Protein AF-A0A7Y5X419-F1 (afdb_monomer_lite)

Sequence (91 aa):
TLMQNGSEVEIDSRSSDAIAVAVRAQAPIYAADEVIEESAIEMEGDEVNEEEIVDQFKRFLDEVSAEDFVEAEVEGDVEDAAAEEEEEEDR

Radius of gyration: 20.23 Å; chains: 1; bounding box: 60×31×44 Å

Foldseek 3Di:
DDQDPNDDDDDDDDPVVVVVVCVVVVHDDDDDPVCCVPPNDDDDDDPPPPVVVVVVVVVVVVPDDPVVVVPPPDPDPPPPPDDDDDDDDDD

Secondary structure (DSSP, 8-state):
-EEETTEEE-----HHHHHHHHHHHT------HHHHHHH------S---HHHHHHHHHHHHHH--SGGGTS--------------------

Structure (mmCIF, N/CA/C/O backbone):
data_AF-A0A7Y5X419-F1
#
_entry.id   AF-A0A7Y5X419-F1
#
loop_
_atom_site.group_PDB
_atom_site.id
_atom_site.type_symbol
_atom_site.label_atom_id
_atom_site.label_alt_id
_atom_site.label_comp_id
_atom_site.label_asym_id
_atom_site.label_entity_id
_atom_site.label_seq_id
_atom_site.pdbx_PDB_ins_code
_atom_site.Cartn_x
_atom_site.Cartn_y
_atom_site.Cartn_z
_atom_site.occupancy
_atom_site.B_iso_or_equiv
_atom_site.auth_seq_id
_atom_site.auth_comp_id
_atom_site.auth_asym_id
_atom_site.auth_atom_id
_atom_site.pdbx_PDB_model_num
ATOM 1 N N . THR A 1 1 ? -10.194 -0.702 6.511 1.00 81.25 1 THR A N 1
ATOM 2 C CA . THR A 1 1 ? -11.540 -0.589 7.115 1.00 81.25 1 THR A CA 1
ATOM 3 C C . THR A 1 1 ? -12.304 0.558 6.467 1.00 81.25 1 THR A C 1
ATOM 5 O O . THR A 1 1 ? -11.699 1.371 5.775 1.00 81.25 1 THR A O 1
ATOM 8 N N . LEU A 1 2 ? -13.630 0.616 6.617 1.00 86.94 2 LEU A N 1
ATOM 9 C CA . LEU A 1 2 ? -14.490 1.651 6.032 1.00 86.94 2 LEU A CA 1
ATOM 10 C C . LEU A 1 2 ? -15.393 2.261 7.110 1.00 86.94 2 LEU A C 1
ATOM 12 O O . LEU A 1 2 ? -15.959 1.542 7.930 1.00 86.94 2 LEU A O 1
ATOM 16 N N . MET A 1 3 ? -15.544 3.587 7.103 1.00 88.44 3 MET A N 1
ATOM 17 C CA . MET A 1 3 ? -16.420 4.291 8.043 1.00 88.44 3 MET A CA 1
ATOM 18 C C . MET A 1 3 ? -17.861 4.278 7.536 1.00 88.44 3 MET A C 1
ATOM 20 O O . MET A 1 3 ? -18.193 4.943 6.555 1.00 88.44 3 MET A O 1
ATOM 24 N N . GLN A 1 4 ? -18.737 3.554 8.228 1.00 88.31 4 GLN A N 1
ATOM 25 C CA . GLN A 1 4 ? -20.165 3.503 7.936 1.00 88.31 4 GLN A CA 1
ATOM 26 C C . GLN A 1 4 ? -20.956 3.929 9.175 1.00 88.31 4 GLN A C 1
ATOM 28 O O . GLN A 1 4 ? -20.844 3.327 10.237 1.00 88.31 4 GLN A O 1
ATOM 33 N N . ASN A 1 5 ? -21.776 4.980 9.053 1.00 90.06 5 ASN A N 1
ATOM 34 C CA . ASN A 1 5 ? -22.632 5.486 10.139 1.00 90.06 5 ASN A CA 1
ATOM 35 C C . ASN A 1 5 ? -21.882 5.804 11.451 1.00 90.06 5 ASN A C 1
ATOM 37 O O . ASN A 1 5 ? -22.433 5.659 12.539 1.00 90.06 5 ASN A O 1
ATOM 41 N N . GLY A 1 6 ? -20.621 6.237 11.352 1.00 89.62 6 GLY A N 1
ATOM 42 C CA . GLY A 1 6 ? -19.774 6.537 12.512 1.00 89.62 6 GLY A CA 1
ATOM 43 C C . GLY A 1 6 ? -19.143 5.311 13.178 1.00 89.62 6 GLY A C 1
ATOM 44 O O . GLY A 1 6 ? -18.483 5.461 14.201 1.00 89.62 6 GLY A O 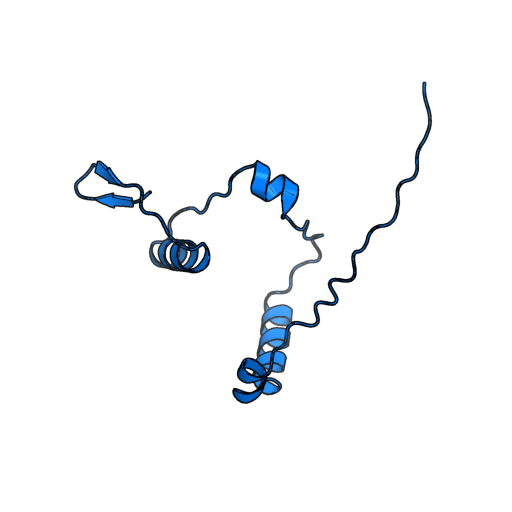1
ATOM 45 N N . SER A 1 7 ? -19.316 4.118 12.611 1.00 90.19 7 SER A N 1
ATOM 46 C CA . SER A 1 7 ? -18.631 2.897 13.031 1.00 90.19 7 SER A CA 1
ATOM 47 C C . SER A 1 7 ? -17.638 2.445 11.970 1.00 90.19 7 SER A C 1
ATOM 49 O O . SER A 1 7 ? -17.869 2.599 10.770 1.00 90.19 7 SER A O 1
ATOM 51 N N . GLU A 1 8 ? -16.526 1.893 12.432 1.00 92.50 8 GLU A N 1
ATOM 52 C CA . GLU A 1 8 ? -15.522 1.278 11.579 1.00 92.50 8 GLU A CA 1
ATOM 53 C C . GLU A 1 8 ? -15.945 -0.153 11.237 1.00 92.50 8 GLU A C 1
ATOM 55 O O . GLU A 1 8 ? -16.355 -0.917 12.113 1.00 92.50 8 GLU A O 1
ATOM 60 N N . VAL A 1 9 ? -15.879 -0.500 9.954 1.00 94.19 9 VAL A N 1
ATOM 61 C CA . VAL A 1 9 ? -16.239 -1.823 9.444 1.00 94.19 9 VAL A CA 1
ATOM 62 C C . VAL A 1 9 ? -15.048 -2.417 8.704 1.00 94.19 9 VAL A C 1
ATOM 64 O O . VAL A 1 9 ? -14.466 -1.787 7.816 1.00 94.19 9 VAL A O 1
ATOM 67 N N . GLU A 1 10 ? -14.691 -3.643 9.063 1.00 94.12 10 GLU A N 1
ATOM 68 C CA . GLU A 1 10 ? -13.715 -4.443 8.333 1.00 94.12 10 GLU A CA 1
ATOM 69 C C . GLU A 1 10 ? -14.422 -5.248 7.240 1.00 94.12 10 GLU A C 1
ATOM 71 O O . GLU A 1 10 ? -15.496 -5.810 7.460 1.00 94.12 10 GLU A O 1
ATOM 76 N N . ILE A 1 11 ? -13.847 -5.241 6.040 1.00 92.62 11 ILE A N 1
ATOM 77 C CA . ILE A 1 11 ? -14.405 -5.896 4.860 1.00 92.62 11 ILE A CA 1
ATOM 78 C C . ILE A 1 11 ? -13.259 -6.633 4.184 1.00 92.62 11 ILE A C 1
ATOM 80 O O . ILE A 1 11 ? -12.266 -6.006 3.813 1.00 92.62 11 ILE A O 1
ATOM 84 N N . ASP A 1 12 ? -13.419 -7.942 4.023 1.00 95.62 12 ASP A N 1
ATOM 85 C CA . ASP A 1 12 ? -12.493 -8.758 3.249 1.00 95.62 12 ASP A CA 1
ATOM 86 C C . ASP A 1 12 ? -12.577 -8.391 1.760 1.00 95.62 12 ASP A C 1
ATOM 88 O O . ASP A 1 12 ? -13.663 -8.181 1.209 1.00 95.62 12 ASP A O 1
ATOM 92 N N . SER A 1 13 ? -11.424 -8.262 1.116 1.00 94.56 13 SER A N 1
ATOM 93 C CA . SER A 1 13 ? -11.308 -7.802 -0.263 1.00 94.56 13 SER A CA 1
ATOM 94 C C . SER A 1 13 ? -10.016 -8.310 -0.875 1.00 94.56 13 SER A C 1
ATOM 96 O O . SER A 1 13 ? -8.977 -8.369 -0.221 1.00 94.56 13 SER A O 1
ATOM 98 N N . ARG A 1 14 ? -10.043 -8.557 -2.186 1.00 95.81 14 ARG A N 1
ATOM 99 C CA . ARG A 1 14 ? -8.804 -8.695 -2.955 1.00 95.81 14 ARG A CA 1
ATOM 100 C C . ARG A 1 14 ? -8.036 -7.373 -2.935 1.00 95.81 14 ARG A C 1
ATOM 102 O O . ARG A 1 14 ? -8.645 -6.298 -2.864 1.00 95.81 14 ARG A O 1
ATOM 109 N N . SER A 1 15 ? -6.716 -7.458 -3.069 1.00 93.56 15 SER A N 1
ATOM 110 C CA . SER A 1 15 ? -5.817 -6.299 -3.104 1.00 93.56 15 SER A CA 1
ATOM 111 C C . SER A 1 15 ? -6.184 -5.305 -4.213 1.00 93.56 15 SER A C 1
ATOM 113 O O . SER A 1 15 ? -6.242 -4.102 -3.965 1.00 93.56 15 SER A O 1
ATOM 115 N N . SER A 1 16 ? -6.532 -5.792 -5.409 1.00 96.62 16 SER A N 1
ATOM 116 C CA . SER A 1 16 ? -6.921 -4.945 -6.546 1.00 96.62 16 SER A CA 1
ATOM 117 C C . SER A 1 16 ? -8.169 -4.100 -6.272 1.00 96.62 16 SER A C 1
ATOM 119 O O . SER A 1 16 ? -8.187 -2.905 -6.568 1.00 96.62 16 SER A O 1
ATOM 121 N N . ASP A 1 17 ? -9.198 -4.692 -5.666 1.00 96.50 17 ASP A N 1
ATOM 122 C CA . ASP A 1 17 ? -10.445 -4.001 -5.337 1.00 96.50 17 ASP A CA 1
ATOM 123 C C . ASP A 1 17 ? -10.223 -2.967 -4.214 1.00 96.50 17 ASP A C 1
ATOM 125 O O . ASP A 1 17 ? -10.710 -1.836 -4.306 1.00 96.50 17 ASP A O 1
ATOM 129 N N . ALA A 1 18 ? -9.417 -3.308 -3.199 1.00 94.50 18 ALA A N 1
ATOM 130 C CA . ALA A 1 18 ? -9.077 -2.409 -2.095 1.00 94.50 18 ALA A CA 1
ATOM 131 C C . ALA A 1 18 ? -8.327 -1.155 -2.580 1.00 94.50 18 ALA A C 1
ATOM 133 O O . ALA A 1 18 ? -8.708 -0.034 -2.231 1.00 94.50 18 ALA A O 1
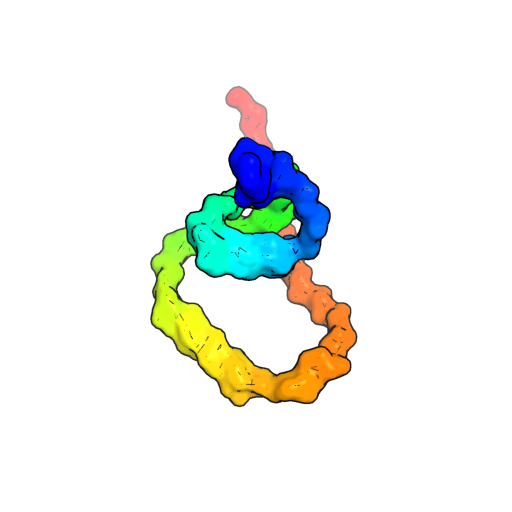ATOM 134 N N . ILE A 1 19 ? -7.325 -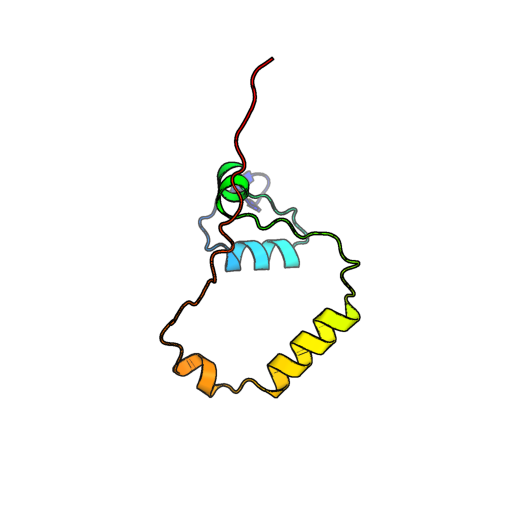1.330 -3.449 1.00 95.50 19 ILE A N 1
ATOM 135 C CA . ILE A 1 19 ? -6.582 -0.224 -4.073 1.00 95.50 19 ILE A CA 1
ATOM 136 C C . ILE A 1 19 ? -7.528 0.650 -4.897 1.00 95.50 19 ILE A C 1
ATOM 138 O O . ILE A 1 19 ? -7.539 1.874 -4.764 1.00 95.50 19 ILE A O 1
ATOM 142 N N . ALA A 1 20 ? -8.370 0.032 -5.727 1.00 96.19 20 ALA A N 1
ATOM 143 C CA . ALA A 1 20 ? -9.266 0.757 -6.614 1.00 96.19 20 ALA A CA 1
ATOM 144 C C . ALA A 1 20 ? -10.283 1.620 -5.838 1.00 96.19 20 ALA A C 1
ATOM 146 O O . ALA A 1 20 ? -10.655 2.709 -6.291 1.00 96.19 20 ALA A O 1
ATOM 147 N N . VAL A 1 21 ? -10.743 1.153 -4.674 1.00 94.75 21 VAL A N 1
ATOM 148 C CA . VAL A 1 21 ? -11.591 1.940 -3.769 1.00 94.75 21 VAL A CA 1
ATOM 149 C C . VAL A 1 21 ? -10.789 3.061 -3.109 1.00 94.75 21 VAL A C 1
ATOM 151 O O . VAL A 1 21 ? -11.240 4.207 -3.146 1.00 94.75 21 VAL A O 1
ATOM 154 N N . ALA A 1 22 ? -9.606 2.764 -2.561 1.00 95.06 22 ALA A N 1
ATOM 155 C CA . ALA A 1 22 ? -8.766 3.747 -1.880 1.00 95.06 22 ALA A CA 1
ATOM 156 C C . ALA A 1 22 ? -8.404 4.928 -2.793 1.00 95.06 22 ALA A C 1
ATOM 158 O O . ALA A 1 22 ? -8.597 6.078 -2.405 1.00 95.06 22 ALA A O 1
ATOM 159 N N . VAL A 1 23 ? -8.004 4.658 -4.040 1.00 96.44 23 VAL A N 1
ATOM 160 C CA . VAL A 1 23 ? -7.679 5.690 -5.040 1.00 96.44 23 VAL A CA 1
ATOM 161 C C . VAL A 1 23 ? -8.881 6.593 -5.328 1.00 96.44 23 VAL A C 1
ATOM 163 O O . VAL A 1 23 ? -8.758 7.817 -5.317 1.00 96.44 23 VAL A O 1
ATOM 166 N N . ARG A 1 24 ? -10.073 6.019 -5.547 1.00 95.56 24 ARG A N 1
ATOM 167 C CA . ARG A 1 24 ? -11.288 6.810 -5.829 1.00 95.56 24 ARG A CA 1
ATOM 168 C C . ARG A 1 24 ? -11.746 7.633 -4.630 1.00 95.56 24 ARG A C 1
ATOM 170 O O . ARG A 1 24 ? -12.267 8.730 -4.812 1.00 95.56 24 ARG A O 1
ATOM 177 N N . ALA A 1 25 ? -11.573 7.096 -3.427 1.00 94.50 25 ALA A N 1
ATOM 178 C CA . ALA A 1 25 ? -11.935 7.758 -2.182 1.00 94.50 25 ALA A CA 1
ATOM 179 C C . ALA A 1 25 ? -10.845 8.711 -1.662 1.00 94.50 25 ALA A C 1
ATOM 181 O O . ALA A 1 25 ? -11.091 9.405 -0.679 1.00 94.50 25 ALA A O 1
ATOM 182 N N . GLN A 1 26 ? -9.667 8.743 -2.300 1.00 94.50 26 GLN A N 1
ATOM 183 C CA . GLN A 1 26 ? -8.472 9.446 -1.815 1.00 94.50 26 GLN A CA 1
ATOM 184 C C . GLN A 1 26 ? -8.113 9.040 -0.376 1.00 94.50 26 GLN A C 1
ATOM 186 O O . GLN A 1 26 ? -7.711 9.861 0.448 1.00 94.50 26 GLN A O 1
ATOM 191 N N . ALA A 1 27 ? -8.309 7.760 -0.063 1.00 93.38 27 ALA A N 1
ATOM 192 C CA . ALA A 1 27 ? -7.975 7.200 1.232 1.00 93.38 27 ALA A CA 1
ATOM 193 C C . ALA A 1 27 ? -6.482 6.830 1.280 1.00 93.38 27 ALA A C 1
ATOM 195 O O . ALA A 1 27 ? -5.931 6.398 0.263 1.00 93.38 27 ALA A O 1
ATOM 196 N N . PRO A 1 28 ? -5.825 6.964 2.444 1.00 93.69 28 PRO A N 1
ATOM 197 C CA . PRO A 1 28 ? -4.459 6.491 2.618 1.00 93.69 28 PRO A CA 1
ATOM 198 C C . PRO A 1 28 ? -4.380 4.969 2.440 1.00 93.69 28 PRO A C 1
ATOM 200 O O . PRO A 1 28 ? -5.292 4.236 2.834 1.00 93.69 28 PRO A O 1
ATOM 203 N N . ILE A 1 29 ? -3.278 4.510 1.850 1.00 94.12 29 ILE A N 1
ATOM 204 C CA . ILE A 1 29 ? -2.984 3.095 1.613 1.00 94.12 29 ILE A CA 1
ATOM 205 C C . ILE A 1 29 ? -1.891 2.672 2.592 1.00 94.12 29 ILE A C 1
ATOM 207 O O . ILE A 1 29 ? -0.906 3.387 2.770 1.00 94.12 29 ILE A O 1
ATOM 211 N N . TYR A 1 30 ? -2.076 1.509 3.208 1.00 93.38 30 TYR A N 1
ATOM 212 C CA . TYR A 1 30 ? -1.123 0.900 4.129 1.00 93.38 30 TYR A CA 1
ATOM 213 C C . TYR A 1 30 ? -0.885 -0.549 3.712 1.00 93.38 30 TYR A C 1
ATOM 215 O O . TYR A 1 30 ? -1.802 -1.206 3.213 1.00 93.38 30 TYR A O 1
ATOM 223 N N . ALA A 1 31 ? 0.325 -1.037 3.950 1.00 91.94 31 ALA A N 1
ATOM 224 C CA . ALA A 1 31 ? 0.684 -2.445 3.865 1.00 91.94 31 ALA A CA 1
ATOM 225 C C . ALA A 1 31 ? 1.217 -2.893 5.231 1.00 91.94 31 ALA A C 1
ATOM 227 O O . ALA A 1 31 ? 1.656 -2.059 6.023 1.00 91.94 31 ALA A O 1
ATOM 228 N N . ALA A 1 32 ? 1.130 -4.189 5.517 1.00 94.81 32 ALA A N 1
ATOM 229 C CA . ALA A 1 32 ? 1.755 -4.750 6.707 1.00 94.81 32 ALA A CA 1
ATOM 230 C C . ALA A 1 32 ? 3.278 -4.770 6.531 1.00 94.81 32 ALA A C 1
ATOM 232 O O . ALA A 1 32 ? 3.757 -5.004 5.422 1.00 94.81 32 ALA A O 1
ATOM 233 N N . ASP A 1 33 ? 4.015 -4.567 7.622 1.00 95.19 33 ASP A N 1
ATOM 234 C CA . ASP A 1 33 ? 5.481 -4.515 7.593 1.00 95.19 33 ASP A CA 1
ATOM 235 C C . ASP A 1 33 ? 6.077 -5.801 6.996 1.00 95.19 33 ASP A C 1
ATOM 237 O O . ASP A 1 33 ? 6.928 -5.729 6.118 1.00 95.19 33 ASP A O 1
ATOM 241 N N . GLU A 1 34 ? 5.531 -6.967 7.355 1.00 95.94 34 GLU A N 1
ATOM 242 C CA . GLU A 1 3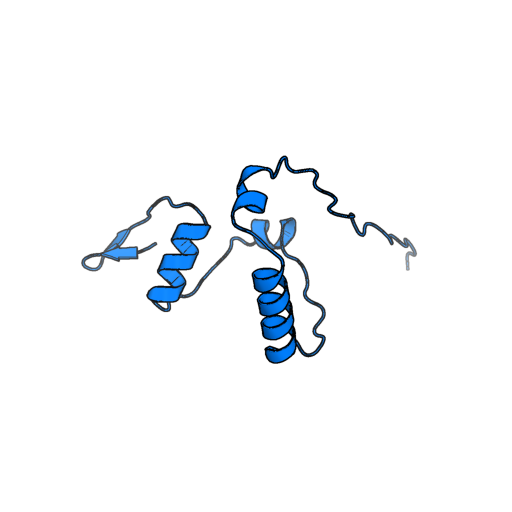4 ? 5.942 -8.270 6.806 1.00 95.94 34 GLU A CA 1
ATOM 243 C C . GLU A 1 34 ? 5.808 -8.358 5.273 1.00 95.94 34 GLU A C 1
ATOM 245 O O . GLU A 1 34 ? 6.657 -8.939 4.606 1.00 95.94 34 GLU A O 1
ATOM 250 N N . VAL A 1 35 ? 4.781 -7.728 4.689 1.00 91.88 35 VAL A N 1
ATOM 251 C CA . VAL A 1 35 ? 4.571 -7.709 3.230 1.00 91.88 35 VAL A CA 1
ATOM 252 C C . VAL A 1 35 ? 5.593 -6.803 2.550 1.00 91.88 35 VAL A C 1
ATOM 254 O O . VAL A 1 35 ? 6.027 -7.086 1.435 1.00 91.88 35 VAL A O 1
ATOM 257 N N . ILE A 1 36 ? 5.974 -5.708 3.210 1.00 91.31 36 ILE A N 1
ATOM 258 C CA . ILE A 1 36 ? 7.029 -4.822 2.717 1.00 91.31 36 ILE A CA 1
ATOM 259 C C . ILE A 1 36 ? 8.374 -5.548 2.755 1.00 91.31 36 ILE A C 1
ATOM 261 O O . ILE A 1 36 ? 9.088 -5.537 1.762 1.00 91.31 36 ILE A O 1
ATOM 265 N N . GLU A 1 37 ? 8.697 -6.218 3.858 1.00 93.31 37 GLU A N 1
ATOM 266 C CA . GLU A 1 37 ? 9.954 -6.959 4.007 1.00 93.31 37 GLU A CA 1
ATOM 267 C C . GLU A 1 37 ? 10.094 -8.106 2.995 1.00 93.31 37 GLU A C 1
ATOM 269 O O . GLU A 1 37 ? 11.186 -8.342 2.488 1.00 93.31 37 GLU A O 1
ATOM 274 N N . GLU A 1 38 ? 9.003 -8.811 2.685 1.00 93.31 38 GLU A N 1
ATOM 275 C CA . GLU A 1 38 ? 9.035 -9.971 1.789 1.00 93.31 38 GLU A CA 1
ATOM 276 C C . GLU A 1 38 ? 8.931 -9.603 0.302 1.00 93.31 38 GLU A C 1
ATOM 278 O O . GLU A 1 38 ? 9.499 -10.288 -0.544 1.00 93.31 38 GLU A O 1
ATOM 283 N N . SER A 1 39 ? 8.147 -8.578 -0.047 1.00 88.62 39 SER A N 1
ATOM 284 C CA . SER A 1 39 ? 7.699 -8.355 -1.432 1.00 88.62 39 SER A CA 1
ATOM 285 C C . SER A 1 39 ? 7.938 -6.944 -1.967 1.00 88.62 39 SER A C 1
ATOM 287 O O . SER A 1 39 ? 7.537 -6.655 -3.099 1.00 88.62 39 SER A O 1
ATOM 289 N N . ALA A 1 40 ? 8.539 -6.037 -1.192 1.00 87.00 40 ALA A N 1
ATOM 290 C CA . ALA A 1 40 ? 8.888 -4.724 -1.720 1.00 87.00 40 ALA A CA 1
ATOM 291 C C . ALA A 1 40 ? 10.069 -4.815 -2.693 1.00 87.00 40 ALA A C 1
ATOM 293 O O . ALA A 1 40 ? 10.994 -5.603 -2.521 1.00 87.00 40 ALA A O 1
ATOM 294 N N . ILE A 1 41 ? 10.038 -3.951 -3.703 1.00 86.75 41 ILE A N 1
ATOM 295 C CA . ILE A 1 41 ? 11.161 -3.717 -4.605 1.00 86.75 41 ILE A CA 1
ATOM 296 C C . ILE A 1 41 ? 11.651 -2.305 -4.312 1.00 86.75 41 ILE A C 1
ATOM 298 O O . ILE A 1 41 ? 10.872 -1.349 -4.388 1.00 86.75 41 ILE A O 1
ATOM 302 N N . GLU A 1 42 ? 12.927 -2.171 -3.956 1.00 81.50 42 GLU A N 1
ATOM 303 C CA . GLU A 1 42 ? 13.554 -0.862 -3.839 1.00 81.50 42 GLU A CA 1
ATOM 304 C C . GLU A 1 42 ? 13.668 -0.251 -5.234 1.00 81.50 42 GLU A C 1
ATOM 306 O O . GLU A 1 42 ? 14.340 -0.773 -6.120 1.00 81.50 42 GLU A O 1
ATOM 311 N N . MET A 1 43 ? 12.966 0.859 -5.448 1.00 73.38 43 MET A N 1
ATOM 312 C CA . MET A 1 43 ? 13.160 1.659 -6.647 1.00 73.38 43 MET A CA 1
ATOM 313 C C . MET A 1 43 ? 14.367 2.560 -6.404 1.00 73.38 43 MET A C 1
ATOM 315 O O . MET A 1 43 ? 14.268 3.537 -5.656 1.00 73.38 43 MET A O 1
ATOM 319 N N . GLU A 1 44 ? 15.510 2.229 -7.008 1.00 66.06 44 GLU A N 1
ATOM 320 C CA . GLU A 1 44 ? 16.632 3.161 -7.077 1.00 66.06 44 GLU A CA 1
ATOM 321 C C . GLU A 1 44 ? 16.158 4.417 -7.813 1.00 66.06 44 GLU A C 1
ATOM 323 O O . GLU A 1 44 ? 15.614 4.354 -8.915 1.00 66.06 44 GLU A O 1
ATOM 328 N N . GLY A 1 45 ? 16.277 5.561 -7.141 1.00 56.09 45 GLY A N 1
ATOM 329 C CA . GLY A 1 45 ? 15.778 6.845 -7.611 1.00 56.09 45 GLY A CA 1
ATOM 330 C C . GLY A 1 45 ? 16.597 7.414 -8.763 1.00 56.09 45 GLY A C 1
ATOM 331 O O . GLY A 1 45 ? 17.197 8.476 -8.609 1.00 56.09 45 GLY A O 1
ATOM 332 N N . ASP A 1 46 ? 16.581 6.759 -9.918 1.00 53.34 46 ASP A N 1
ATOM 333 C CA . ASP A 1 46 ? 16.657 7.506 -11.165 1.00 53.34 46 ASP A CA 1
ATOM 334 C C . ASP A 1 46 ? 15.429 8.419 -11.214 1.00 53.34 46 ASP A C 1
ATOM 336 O O . ASP A 1 46 ? 14.343 8.037 -10.773 1.00 53.34 46 ASP A O 1
ATOM 340 N N . GLU A 1 47 ? 15.601 9.662 -11.668 1.00 60.09 47 GLU A N 1
ATOM 341 C CA . GLU A 1 47 ? 14.490 10.583 -11.893 1.00 60.09 47 GLU A CA 1
ATOM 342 C C . GLU A 1 47 ? 13.452 9.867 -12.754 1.00 60.09 47 GLU A C 1
ATOM 344 O O . GLU A 1 47 ? 13.621 9.734 -13.964 1.00 60.09 47 GLU A O 1
ATOM 349 N N . VAL A 1 48 ? 12.402 9.354 -12.109 1.00 60.72 48 VAL A N 1
ATOM 350 C CA . VAL A 1 48 ? 11.355 8.608 -12.783 1.00 60.72 48 VAL A CA 1
ATOM 351 C C . VAL A 1 48 ? 10.636 9.605 -13.672 1.00 60.72 48 VAL A C 1
ATOM 353 O O . VAL A 1 48 ? 9.780 10.371 -13.225 1.00 60.72 48 VAL A O 1
ATOM 356 N N . ASN A 1 49 ? 11.058 9.664 -14.929 1.00 74.12 49 ASN A N 1
ATOM 357 C CA . ASN A 1 49 ? 10.499 10.581 -15.890 1.00 74.12 49 ASN A CA 1
ATOM 358 C C . ASN A 1 49 ? 9.103 10.067 -16.249 1.00 74.12 49 ASN A C 1
ATOM 360 O O . ASN A 1 49 ? 8.948 9.126 -17.025 1.00 74.12 49 ASN A O 1
ATOM 364 N N . GLU A 1 50 ? 8.076 10.674 -15.652 1.00 73.31 50 GLU A N 1
ATOM 365 C CA . GLU A 1 50 ? 6.675 10.315 -15.892 1.00 73.31 50 GLU A CA 1
ATOM 366 C C . GLU A 1 50 ? 6.334 10.298 -17.391 1.00 73.31 50 GLU A C 1
ATOM 368 O O . GLU A 1 50 ? 5.556 9.450 -17.830 1.00 73.31 50 GLU A O 1
ATOM 373 N N . GLU A 1 51 ? 6.937 11.183 -18.197 1.00 80.00 51 GLU A N 1
ATOM 374 C CA . GLU A 1 51 ? 6.740 11.187 -19.651 1.00 80.00 51 GLU A CA 1
ATOM 375 C C . GLU A 1 51 ? 7.315 9.923 -20.303 1.00 80.00 51 GLU A C 1
ATOM 377 O O . GLU A 1 51 ? 6.680 9.341 -21.183 1.00 80.00 51 GLU A O 1
ATOM 382 N N . GLU A 1 52 ? 8.471 9.453 -19.834 1.00 78.81 52 GLU A N 1
ATOM 383 C CA . GLU A 1 52 ? 9.121 8.244 -20.339 1.00 78.81 52 GLU A CA 1
ATOM 384 C C . GLU A 1 52 ? 8.305 6.985 -20.030 1.00 78.81 52 GLU A C 1
ATOM 386 O O . GLU A 1 52 ? 8.081 6.167 -20.925 1.00 78.81 52 GLU A O 1
ATOM 391 N N . ILE A 1 53 ? 7.767 6.872 -18.810 1.00 79.19 53 ILE A N 1
ATOM 392 C CA . ILE A 1 53 ? 6.880 5.762 -18.428 1.00 79.19 53 ILE A CA 1
ATOM 393 C C . ILE A 1 53 ? 5.599 5.782 -19.258 1.00 79.19 53 ILE A C 1
ATOM 395 O O . ILE A 1 53 ? 5.163 4.747 -19.766 1.00 79.19 53 ILE A O 1
ATOM 399 N N . VAL A 1 54 ? 4.979 6.952 -19.417 1.00 84.94 54 VAL A N 1
ATOM 400 C CA . VAL A 1 54 ? 3.745 7.086 -20.199 1.00 84.94 54 VAL A CA 1
ATOM 401 C C . VAL A 1 54 ? 3.985 6.706 -21.658 1.00 84.94 54 VAL A C 1
ATOM 403 O O . VAL A 1 54 ? 3.140 6.050 -22.269 1.00 84.94 54 VAL A O 1
ATOM 406 N N . ASP A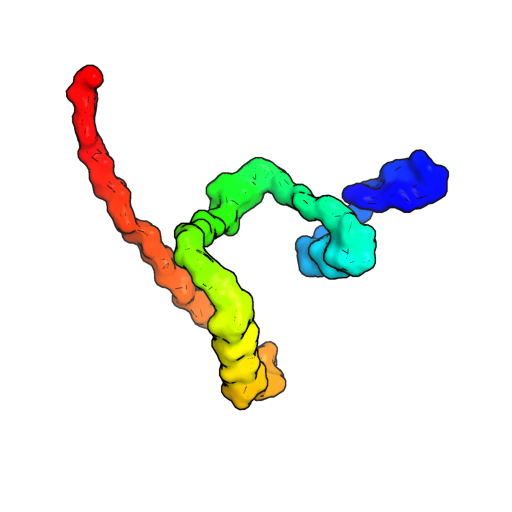 1 55 ? 5.125 7.081 -22.226 1.00 86.75 55 ASP A N 1
ATOM 407 C CA . ASP A 1 55 ? 5.460 6.735 -23.602 1.00 86.75 55 ASP A CA 1
ATOM 408 C C . ASP A 1 55 ? 5.823 5.255 -23.765 1.00 86.75 55 ASP A C 1
ATOM 410 O O . ASP A 1 55 ? 5.460 4.656 -24.780 1.00 86.75 55 ASP A O 1
ATOM 414 N N . GLN A 1 56 ? 6.468 4.635 -22.775 1.00 84.00 56 GLN A N 1
ATOM 415 C CA . GLN A 1 56 ? 6.684 3.187 -22.746 1.00 84.00 56 GLN A CA 1
ATOM 416 C C . GLN A 1 56 ? 5.352 2.429 -22.649 1.00 84.00 56 GLN A C 1
ATOM 418 O O . GLN A 1 56 ? 5.124 1.480 -23.398 1.00 84.00 56 GLN A O 1
ATOM 423 N N . PHE A 1 57 ? 4.433 2.891 -21.798 1.00 84.75 57 PHE A N 1
ATOM 424 C CA . PHE A 1 57 ? 3.112 2.289 -21.632 1.00 84.75 57 PHE A CA 1
ATOM 425 C C . PHE A 1 57 ? 2.235 2.438 -22.884 1.00 84.75 57 PHE A C 1
ATOM 427 O O . PHE A 1 57 ? 1.538 1.500 -23.261 1.00 84.75 57 PHE A O 1
ATOM 434 N N . LYS A 1 58 ? 2.294 3.579 -23.585 1.00 88.88 58 LYS A N 1
ATOM 435 C CA . LYS A 1 58 ? 1.607 3.750 -24.879 1.00 88.88 58 LYS A CA 1
ATOM 436 C C . LYS A 1 58 ? 2.131 2.783 -25.935 1.00 88.88 58 LYS A C 1
ATOM 438 O O . LYS A 1 58 ? 1.328 2.157 -26.610 1.00 88.88 58 LYS A O 1
ATOM 443 N N . ARG A 1 59 ? 3.456 2.632 -26.047 1.00 87.31 59 ARG A N 1
ATOM 444 C CA . ARG A 1 59 ? 4.057 1.665 -26.981 1.00 87.31 59 ARG A CA 1
ATOM 445 C C . ARG A 1 59 ? 3.605 0.241 -26.671 1.00 87.31 59 ARG A C 1
ATOM 447 O O . ARG A 1 59 ? 3.243 -0.483 -27.587 1.00 87.31 59 ARG A O 1
ATOM 454 N N . PHE A 1 60 ? 3.554 -0.123 -25.392 1.00 87.56 60 PHE A N 1
ATOM 455 C CA . PHE A 1 60 ? 3.012 -1.407 -24.954 1.00 87.56 60 PHE A CA 1
ATOM 456 C C . PHE A 1 60 ? 1.545 -1.596 -25.377 1.00 87.56 60 PHE A C 1
ATOM 458 O O . PHE A 1 60 ? 1.204 -2.641 -25.920 1.00 87.56 60 PHE A O 1
ATOM 465 N N . LEU A 1 61 ? 0.683 -0.587 -25.195 1.00 87.88 61 LEU A N 1
ATOM 466 C CA . LEU A 1 61 ? -0.719 -0.652 -25.635 1.00 87.88 61 LEU A CA 1
ATOM 467 C C . LEU A 1 61 ? -0.884 -0.727 -27.160 1.00 87.88 61 LEU A C 1
ATOM 469 O O . LEU A 1 61 ? -1.886 -1.262 -27.626 1.00 87.88 61 LEU A O 1
ATOM 473 N N . ASP A 1 62 ? 0.059 -0.172 -27.922 1.00 88.31 62 ASP A N 1
ATOM 474 C CA . ASP A 1 62 ? 0.054 -0.241 -29.387 1.00 88.31 62 ASP A CA 1
ATOM 475 C C . ASP A 1 62 ? 0.509 -1.617 -29.907 1.00 88.31 62 ASP A C 1
ATOM 477 O O . ASP A 1 62 ? 0.132 -2.013 -31.012 1.00 88.31 62 ASP A O 1
ATOM 481 N N . GLU A 1 63 ? 1.325 -2.335 -29.132 1.00 84.50 63 GLU A N 1
ATOM 482 C CA . GLU A 1 63 ? 1.885 -3.642 -29.494 1.00 84.50 63 GLU A CA 1
ATOM 483 C C . GLU A 1 63 ? 1.044 -4.817 -28.976 1.00 84.50 63 GLU A C 1
ATOM 485 O O . GLU A 1 63 ? 1.000 -5.865 -29.616 1.00 84.50 63 GLU A O 1
ATOM 490 N N . VAL A 1 64 ? 0.328 -4.631 -27.864 1.00 88.00 64 VAL A N 1
ATOM 491 C CA . VAL A 1 64 ? -0.518 -5.663 -27.260 1.00 88.00 64 VAL A CA 1
ATOM 492 C C . VAL A 1 64 ? -1.913 -5.699 -27.880 1.00 88.00 64 VAL A C 1
ATOM 494 O O . VAL A 1 64 ? -2.639 -4.705 -27.940 1.00 88.00 64 VAL A O 1
ATOM 497 N N . SER A 1 65 ? -2.322 -6.896 -28.280 1.00 83.56 65 SER A N 1
ATOM 498 C CA . SER A 1 65 ? -3.653 -7.214 -28.782 1.00 83.56 65 SER A CA 1
ATOM 499 C C . SER A 1 65 ? -4.521 -7.875 -27.706 1.00 83.56 65 SER A C 1
ATOM 501 O O . SER A 1 65 ? -4.049 -8.341 -26.669 1.00 83.56 65 SER A O 1
ATOM 503 N N . ALA A 1 66 ? -5.837 -7.910 -27.927 1.00 79.88 66 ALA A N 1
ATOM 504 C CA . ALA A 1 66 ? -6.756 -8.541 -26.979 1.00 79.88 66 ALA A CA 1
ATOM 505 C C . ALA A 1 66 ? -6.545 -10.064 -26.902 1.00 79.88 66 ALA A C 1
ATOM 507 O O . ALA A 1 66 ? -6.837 -10.675 -25.874 1.00 79.88 66 ALA A O 1
ATOM 508 N N . GLU A 1 67 ? -6.050 -10.664 -27.985 1.00 78.94 67 GLU A N 1
ATOM 509 C CA . GLU A 1 67 ? -5.748 -12.085 -28.090 1.00 78.94 67 GLU A CA 1
ATOM 510 C C . GLU A 1 67 ? -4.578 -12.516 -27.182 1.00 78.94 67 GLU A C 1
ATOM 512 O O . GLU A 1 67 ? -4.626 -13.618 -26.635 1.00 78.94 67 GLU A O 1
ATOM 517 N N . ASP A 1 68 ? -3.605 -11.636 -26.914 1.00 78.31 68 ASP A N 1
ATOM 518 C CA . ASP A 1 68 ? -2.422 -11.932 -26.080 1.00 78.31 68 ASP A CA 1
ATOM 519 C C . ASP A 1 68 ? -2.775 -12.214 -24.607 1.00 78.31 68 ASP A C 1
ATOM 521 O O . ASP A 1 68 ? -2.065 -12.924 -23.896 1.00 78.31 68 ASP A O 1
ATOM 525 N N . PHE A 1 69 ? -3.922 -11.717 -24.137 1.00 73.75 69 PHE A N 1
ATOM 526 C CA . PHE A 1 69 ? -4.423 -11.975 -22.781 1.00 73.75 69 PHE A CA 1
ATOM 527 C C . PHE A 1 69 ? -5.180 -13.301 -22.646 1.00 73.75 69 PHE A C 1
ATOM 529 O O . PHE A 1 69 ? -5.548 -13.691 -21.536 1.00 73.75 69 PHE A O 1
ATOM 536 N N . VAL A 1 70 ? -5.466 -13.973 -23.762 1.00 73.94 70 VAL A N 1
ATOM 537 C CA . VAL A 1 70 ? -6.195 -15.248 -23.786 1.00 73.94 70 VAL A CA 1
ATOM 538 C C . VAL A 1 70 ? -5.226 -16.434 -23.731 1.00 73.94 70 VAL A C 1
ATOM 540 O O . VAL A 1 70 ? -5.604 -17.496 -23.239 1.00 73.94 70 VAL A O 1
ATOM 543 N N . GLU A 1 71 ? -3.985 -16.244 -24.188 1.00 61.69 71 GLU A N 1
ATOM 544 C CA . GLU A 1 71 ? -2.974 -17.297 -24.363 1.00 61.69 71 GLU A CA 1
ATOM 545 C C . GLU A 1 71 ? -1.842 -17.289 -23.327 1.00 61.69 71 GLU A C 1
ATOM 547 O O . GLU A 1 71 ? -0.929 -18.102 -23.435 1.00 61.69 71 GLU A O 1
ATOM 552 N N . ALA A 1 72 ? -1.897 -16.429 -22.305 1.00 56.81 72 ALA A N 1
ATOM 553 C CA . ALA A 1 72 ? -0.883 -16.389 -21.253 1.00 56.81 72 ALA A CA 1
ATOM 554 C C . ALA A 1 72 ? -0.934 -17.647 -20.352 1.00 56.81 72 ALA A C 1
ATOM 556 O O . ALA A 1 72 ? -1.425 -17.616 -19.222 1.00 56.81 72 ALA A O 1
ATOM 557 N N . GLU A 1 73 ? -0.410 -18.770 -20.848 1.00 56.34 73 GLU A N 1
ATOM 558 C CA . GLU A 1 73 ? 0.260 -19.750 -20.003 1.00 56.34 73 GLU A CA 1
ATOM 559 C C . GLU A 1 73 ? 1.511 -19.063 -19.447 1.00 56.34 73 GLU A C 1
ATOM 561 O O . GLU A 1 73 ? 2.347 -18.545 -20.183 1.00 56.34 73 GLU A O 1
ATOM 566 N N . VAL A 1 74 ? 1.574 -18.955 -18.125 1.00 51.41 74 VAL A N 1
ATOM 567 C CA . VAL A 1 74 ? 2.582 -18.162 -17.423 1.00 51.41 74 VAL A CA 1
ATOM 568 C C . VAL A 1 74 ? 3.923 -18.904 -17.461 1.00 51.41 74 VAL A C 1
ATOM 570 O O . VAL A 1 74 ? 4.204 -19.709 -16.577 1.00 51.41 74 VAL A O 1
ATOM 573 N N . GLU A 1 75 ? 4.758 -18.643 -18.466 1.00 45.03 75 GLU A N 1
ATOM 574 C CA . GLU A 1 75 ? 6.205 -18.869 -18.361 1.00 45.03 75 GLU A CA 1
ATOM 575 C C . GLU A 1 75 ? 6.814 -17.625 -17.706 1.00 45.03 75 GLU A C 1
ATOM 577 O O . GLU A 1 75 ? 7.055 -16.597 -18.335 1.00 45.03 75 GLU A O 1
ATOM 582 N N . GLY A 1 76 ? 6.935 -17.687 -16.380 1.00 51.88 76 GLY A N 1
ATOM 583 C CA . GLY A 1 76 ? 7.597 -16.662 -15.592 1.00 51.88 76 GLY A CA 1
ATOM 584 C C . GLY A 1 76 ? 9.108 -16.814 -15.684 1.00 51.88 76 GLY A C 1
ATOM 585 O O . GLY A 1 76 ? 9.661 -17.698 -15.038 1.00 51.88 76 GLY A O 1
ATOM 586 N N . ASP A 1 77 ? 9.757 -15.906 -16.403 1.00 45.69 77 ASP A N 1
ATOM 587 C CA . ASP A 1 77 ? 11.161 -15.572 -16.178 1.00 45.69 77 ASP A CA 1
ATOM 588 C C . ASP A 1 77 ? 11.205 -14.301 -15.325 1.00 45.69 77 ASP A C 1
ATOM 590 O O . ASP A 1 77 ? 11.337 -13.179 -15.814 1.00 45.69 77 ASP A O 1
ATOM 594 N N . VAL A 1 78 ? 11.030 -14.477 -14.014 1.00 51.09 78 VAL A N 1
ATOM 595 C CA . VAL A 1 78 ? 11.588 -13.518 -13.060 1.00 51.09 78 VAL A CA 1
ATOM 596 C C . VAL A 1 7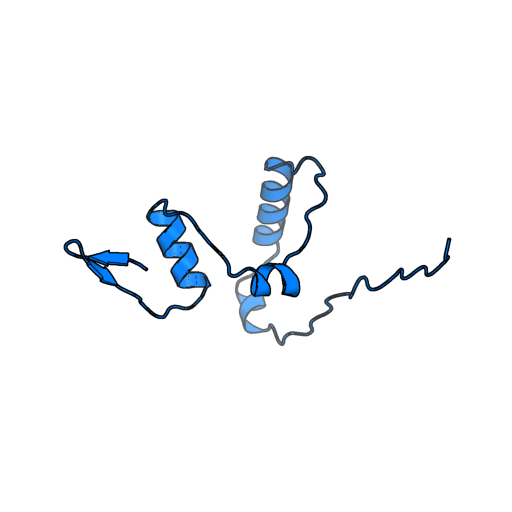8 ? 13.056 -13.910 -12.960 1.00 51.09 78 VAL A C 1
ATOM 598 O O . VAL A 1 78 ? 13.391 -14.864 -12.260 1.00 51.09 78 VAL A O 1
ATOM 601 N N . GLU A 1 79 ? 13.917 -13.251 -13.737 1.00 46.84 79 GLU A N 1
ATOM 602 C CA . GLU A 1 79 ? 15.360 -13.349 -13.531 1.00 46.84 79 GLU A CA 1
ATOM 603 C C . GLU A 1 79 ? 15.667 -12.754 -12.153 1.00 46.84 79 GLU A C 1
ATOM 605 O O . GLU A 1 79 ? 15.742 -11.543 -11.954 1.00 46.84 79 GLU A O 1
ATOM 610 N N . ASP A 1 80 ? 15.749 -13.668 -11.192 1.00 48.38 80 ASP A N 1
ATOM 611 C CA . ASP A 1 80 ? 16.283 -13.506 -9.853 1.00 48.38 80 ASP A CA 1
ATOM 612 C C . ASP A 1 80 ? 17.678 -12.873 -9.945 1.00 48.38 80 ASP A C 1
ATOM 614 O O . ASP A 1 80 ? 18.662 -13.532 -10.290 1.00 48.38 80 ASP A O 1
ATOM 618 N N . ALA A 1 81 ? 17.769 -11.573 -9.664 1.00 46.84 81 ALA A N 1
ATOM 619 C CA . ALA A 1 81 ? 19.038 -10.890 -9.454 1.00 46.84 81 ALA A CA 1
ATOM 620 C C . ALA A 1 81 ? 19.547 -11.197 -8.035 1.00 46.84 81 ALA A C 1
ATOM 622 O O . ALA A 1 81 ? 19.694 -10.313 -7.194 1.00 46.84 81 ALA A O 1
ATOM 623 N N . ALA A 1 82 ? 19.808 -12.477 -7.775 1.00 50.50 82 ALA A N 1
ATOM 624 C CA . ALA A 1 82 ? 20.580 -12.943 -6.638 1.00 50.50 82 ALA A CA 1
ATOM 625 C C . ALA A 1 82 ? 22.070 -12.967 -7.014 1.00 50.50 82 ALA A C 1
ATOM 627 O O . ALA A 1 82 ? 22.546 -13.911 -7.641 1.00 50.50 82 ALA A O 1
ATOM 628 N N . ALA A 1 83 ? 22.794 -11.912 -6.640 1.00 48.44 83 ALA A N 1
ATOM 629 C CA . ALA A 1 83 ? 24.235 -11.862 -6.347 1.00 48.44 83 ALA A CA 1
ATOM 630 C C . ALA A 1 83 ? 24.530 -10.401 -5.939 1.00 48.44 83 ALA A C 1
ATOM 632 O O . ALA A 1 83 ? 24.156 -9.491 -6.664 1.00 48.44 83 ALA A O 1
ATOM 633 N N . GLU A 1 84 ? 25.130 -10.066 -4.801 1.00 47.81 84 GLU A N 1
ATOM 634 C CA . GLU A 1 84 ? 26.338 -10.653 -4.231 1.00 47.81 84 GLU A CA 1
ATOM 635 C C . GLU A 1 84 ? 26.278 -10.621 -2.692 1.00 47.81 84 GLU A C 1
ATOM 637 O O . GLU A 1 84 ? 26.168 -9.565 -2.068 1.00 47.81 84 GLU A O 1
ATOM 642 N N . GLU A 1 85 ? 26.388 -11.801 -2.078 1.00 51.06 85 GLU A N 1
ATOM 643 C CA . GLU A 1 85 ? 27.022 -11.926 -0.770 1.00 51.06 85 GLU A CA 1
ATOM 644 C C . GLU A 1 85 ? 28.523 -11.652 -0.965 1.00 51.06 85 GLU A C 1
ATOM 646 O O . GLU A 1 85 ? 29.186 -12.390 -1.693 1.00 51.06 85 GLU A O 1
ATOM 651 N N . GLU A 1 86 ? 29.077 -10.645 -0.289 1.00 49.34 86 GLU A N 1
ATOM 652 C CA . GLU A 1 86 ? 30.470 -10.715 0.160 1.00 49.34 86 GLU A CA 1
ATOM 653 C C . GLU A 1 86 ? 30.509 -10.583 1.687 1.00 49.34 86 GLU A C 1
ATOM 655 O O . GLU A 1 86 ? 30.104 -9.581 2.281 1.00 49.34 86 GLU A O 1
ATOM 660 N N . GLU A 1 87 ? 30.950 -11.680 2.299 1.00 49.75 87 GLU A N 1
ATOM 661 C CA . GLU A 1 87 ? 31.281 -11.840 3.705 1.00 49.75 87 GLU A CA 1
ATOM 662 C C . GLU A 1 87 ? 32.521 -11.018 4.122 1.00 49.75 87 GLU A C 1
ATOM 664 O O . GLU A 1 87 ? 33.346 -10.614 3.306 1.00 49.75 87 GLU A O 1
ATOM 669 N N . GLU A 1 88 ? 32.689 -10.953 5.447 1.00 47.12 88 GLU A N 1
ATOM 670 C CA . GLU A 1 88 ? 33.920 -10.677 6.213 1.00 47.12 88 GLU A CA 1
ATOM 671 C C . GLU A 1 88 ? 34.287 -9.189 6.445 1.00 47.12 88 GLU A C 1
ATOM 673 O O . GLU A 1 88 ? 34.109 -8.320 5.607 1.00 47.12 88 GLU A O 1
ATOM 678 N N . GLU A 1 89 ? 34.793 -8.764 7.605 1.00 48.59 89 GLU A N 1
ATOM 679 C CA . GLU A 1 89 ? 35.527 -9.492 8.639 1.00 48.59 89 GLU A CA 1
ATOM 680 C C . GLU A 1 89 ? 35.421 -8.748 9.987 1.00 48.59 89 GLU A C 1
ATOM 682 O O . GLU A 1 89 ? 35.533 -7.524 10.068 1.00 48.59 89 GLU A O 1
ATOM 687 N N . ASP A 1 90 ? 35.240 -9.536 11.041 1.00 52.81 90 ASP A N 1
ATOM 688 C CA . ASP A 1 90 ? 35.553 -9.296 12.454 1.00 52.81 90 ASP A CA 1
ATOM 689 C C . ASP A 1 90 ? 36.601 -8.184 12.735 1.00 52.81 90 ASP A C 1
ATOM 691 O O . ASP A 1 90 ? 37.748 -8.270 12.274 1.00 52.81 90 ASP A O 1
ATOM 695 N N . ARG A 1 91 ? 36.220 -7.164 13.530 1.00 46.97 91 ARG A N 1
ATOM 696 C CA . ARG A 1 91 ? 37.039 -6.498 14.577 1.00 46.97 91 ARG A CA 1
ATOM 697 C C . ARG A 1 91 ? 36.290 -5.413 15.356 1.00 46.97 91 ARG A C 1
ATOM 699 O O . ARG A 1 91 ? 35.691 -4.516 14.726 1.00 46.97 91 ARG A O 1
#

pLDDT: mean 78.18, std 17.78, range [45.03, 96.62]